Protein AF-A0A6C0FTI8-F1 (afdb_monomer_lite)

Structure (mmCIF, N/CA/C/O backbone):
data_AF-A0A6C0FTI8-F1
#
_entry.id   AF-A0A6C0FTI8-F1
#
loop_
_atom_site.group_PDB
_atom_site.id
_atom_site.type_symbol
_atom_site.label_atom_id
_atom_site.label_alt_id
_atom_site.label_comp_id
_atom_site.label_asym_id
_atom_site.label_entity_id
_atom_site.label_seq_id
_atom_site.pdbx_PDB_ins_code
_atom_site.Cartn_x
_atom_site.Cartn_y
_atom_site.Cartn_z
_atom_site.occupancy
_atom_site.B_iso_or_equiv
_atom_site.auth_seq_id
_atom_site.auth_comp_id
_atom_site.auth_asym_id
_atom_site.auth_atom_id
_atom_site.pdbx_PDB_model_num
ATOM 1 N N . MET A 1 1 ? -14.338 20.703 0.993 1.00 64.56 1 MET A N 1
ATOM 2 C CA . MET A 1 1 ? -13.799 19.806 2.040 1.00 64.56 1 MET A CA 1
ATOM 3 C C . MET A 1 1 ? -12.825 20.607 2.884 1.00 64.56 1 MET A C 1
ATOM 5 O O . MET A 1 1 ? -12.046 21.353 2.304 1.00 64.56 1 MET A O 1
ATOM 9 N N . GLN A 1 2 ? -12.883 20.493 4.209 1.00 86.00 2 GLN A N 1
ATOM 10 C CA . GLN A 1 2 ? -11.851 21.019 5.106 1.00 86.00 2 GLN A CA 1
ATOM 11 C C . GLN A 1 2 ? -10.985 19.836 5.528 1.00 86.00 2 GLN A C 1
ATOM 13 O O . GLN A 1 2 ? -11.323 19.132 6.469 1.00 86.00 2 GLN A O 1
ATOM 18 N N . LEU A 1 3 ? -9.947 19.563 4.735 1.00 85.62 3 LEU A N 1
ATOM 19 C CA . LEU A 1 3 ? -9.049 18.438 4.970 1.00 85.62 3 LEU A CA 1
ATOM 20 C C . LEU A 1 3 ? -8.005 18.812 6.015 1.00 85.62 3 LEU A C 1
ATOM 22 O O . LEU A 1 3 ? -7.323 19.832 5.877 1.00 85.62 3 LEU A O 1
ATOM 26 N N . THR A 1 4 ? -7.837 17.944 6.999 1.00 88.75 4 THR A N 1
ATOM 27 C CA . THR A 1 4 ? -6.673 17.942 7.881 1.00 88.75 4 THR A CA 1
ATOM 28 C C . THR A 1 4 ? -5.403 17.629 7.084 1.00 88.75 4 THR A C 1
ATOM 30 O O . THR A 1 4 ? -5.456 17.001 6.023 1.00 88.75 4 THR A O 1
ATOM 33 N N . GLU A 1 5 ? -4.236 18.033 7.592 1.00 87.56 5 GLU A N 1
ATOM 34 C CA . GLU A 1 5 ? -2.953 17.656 6.974 1.00 87.56 5 GLU A CA 1
ATOM 35 C C . GLU A 1 5 ? -2.812 16.136 6.858 1.00 87.56 5 GLU A C 1
ATOM 37 O O . GLU A 1 5 ? -2.363 15.627 5.833 1.00 87.56 5 GLU A O 1
ATOM 42 N N . ARG A 1 6 ? -3.324 15.397 7.848 1.00 80.25 6 ARG A N 1
ATOM 43 C CA . ARG A 1 6 ? -3.311 13.938 7.822 1.00 80.25 6 ARG A CA 1
ATOM 44 C C . ARG A 1 6 ? -4.136 13.366 6.674 1.00 80.25 6 ARG A C 1
ATOM 46 O O . ARG A 1 6 ? -3.680 12.470 5.973 1.00 80.25 6 ARG A O 1
ATOM 53 N N . GLU A 1 7 ? -5.335 13.887 6.437 1.00 83.62 7 GLU A N 1
ATOM 54 C CA . GLU A 1 7 ? -6.150 13.441 5.303 1.00 83.62 7 GLU A CA 1
ATOM 55 C C . GLU A 1 7 ? -5.490 13.780 3.961 1.00 83.62 7 GLU A C 1
ATOM 57 O O . GLU A 1 7 ? -5.576 12.988 3.023 1.00 83.62 7 GLU A O 1
ATOM 62 N N . LYS A 1 8 ? -4.778 14.911 3.862 1.00 89.38 8 LYS A N 1
ATOM 63 C CA . LYS A 1 8 ? -3.994 15.245 2.663 1.00 89.38 8 LYS A CA 1
ATOM 64 C C . LYS A 1 8 ? -2.851 14.254 2.438 1.00 89.38 8 LYS A C 1
ATOM 66 O O . LYS A 1 8 ? -2.667 13.807 1.309 1.00 89.38 8 LYS A O 1
ATOM 71 N N . GLU A 1 9 ? -2.121 13.870 3.485 1.00 88.56 9 GLU A N 1
ATOM 72 C CA . GLU A 1 9 ? -1.085 12.829 3.402 1.00 88.56 9 GLU A CA 1
ATOM 73 C C . GLU A 1 9 ? -1.659 11.500 2.903 1.00 88.56 9 GLU A C 1
ATOM 75 O O . GLU A 1 9 ? -1.073 10.861 2.029 1.00 88.56 9 GLU A O 1
ATOM 80 N N . MET A 1 10 ? -2.840 11.110 3.391 1.00 85.00 10 MET A N 1
ATOM 81 C CA . MET A 1 10 ? -3.507 9.891 2.929 1.00 85.00 10 MET A CA 1
ATOM 82 C C . MET A 1 10 ? -3.930 9.978 1.461 1.00 85.00 10 MET A C 1
ATOM 84 O O . MET A 1 10 ? -3.802 9.001 0.726 1.00 85.00 10 MET A O 1
ATOM 88 N N . LEU A 1 11 ? -4.374 11.147 0.993 1.00 90.81 11 LEU A N 1
ATOM 89 C CA . LEU A 1 11 ? -4.657 11.358 -0.428 1.00 90.81 11 LEU A CA 1
ATOM 90 C C . LEU A 1 11 ? -3.391 11.260 -1.288 1.00 90.81 11 LEU A C 1
ATOM 92 O O . LEU A 1 11 ? -3.427 10.663 -2.364 1.00 90.81 11 LEU A O 1
ATOM 96 N N . LEU A 1 12 ? -2.262 11.796 -0.818 1.00 93.00 12 LEU A N 1
ATOM 97 C CA . LEU A 1 12 ? -0.976 11.646 -1.506 1.00 93.00 12 LEU A CA 1
ATOM 98 C C . LEU A 1 12 ? -0.534 10.178 -1.559 1.00 93.00 12 LEU A C 1
ATOM 100 O O . LEU A 1 12 ? -0.055 9.719 -2.599 1.00 93.00 12 LEU A O 1
ATOM 104 N N . LEU A 1 13 ? -0.752 9.421 -0.481 1.00 91.75 13 LEU A N 1
ATOM 105 C CA . LEU A 1 13 ? -0.491 7.983 -0.446 1.00 91.75 13 LEU A CA 1
ATOM 106 C C . LEU A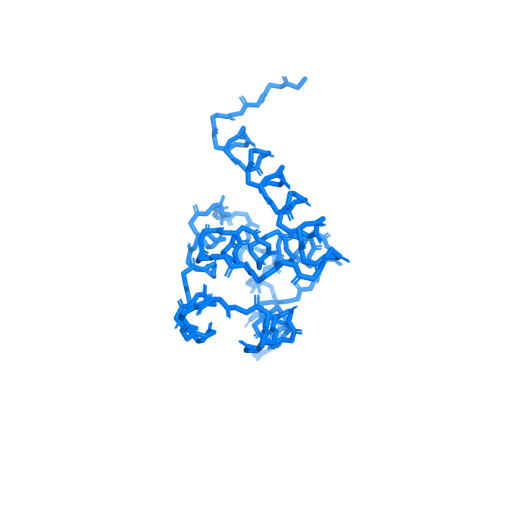 1 13 ? -1.334 7.228 -1.483 1.00 91.75 13 LEU A C 1
ATOM 108 O O . LEU A 1 13 ? -0.801 6.380 -2.197 1.00 91.75 13 LEU A O 1
ATOM 112 N N . THR A 1 14 ? -2.612 7.581 -1.635 1.00 92.75 14 THR A N 1
ATOM 113 C CA . THR A 1 14 ? -3.488 7.0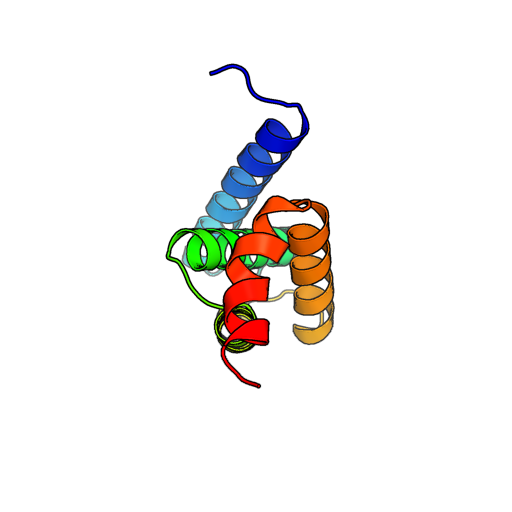13 -2.673 1.00 92.75 14 THR A CA 1
ATOM 114 C C . THR A 1 14 ? -2.940 7.250 -4.082 1.00 92.75 14 THR A C 1
ATOM 116 O O . THR A 1 14 ? -2.946 6.341 -4.913 1.00 92.75 14 THR A O 1
ATOM 119 N N . ILE A 1 15 ? -2.398 8.440 -4.355 1.00 96.50 15 ILE A N 1
ATOM 120 C CA . ILE A 1 15 ? -1.772 8.745 -5.651 1.00 96.50 15 ILE A CA 1
ATOM 121 C C . ILE A 1 15 ? -0.511 7.893 -5.863 1.00 96.50 15 ILE A C 1
ATOM 123 O O . ILE A 1 15 ? -0.294 7.364 -6.956 1.00 96.50 15 ILE A O 1
ATOM 127 N N . ALA A 1 16 ? 0.314 7.720 -4.826 1.00 96.00 16 ALA A N 1
ATOM 128 C CA . ALA A 1 16 ? 1.500 6.868 -4.895 1.00 96.00 16 ALA A CA 1
ATOM 129 C C . ALA A 1 16 ? 1.138 5.394 -5.154 1.00 96.00 16 ALA A C 1
ATOM 131 O O . ALA A 1 16 ? 1.793 4.731 -5.963 1.00 96.00 16 ALA A O 1
ATOM 132 N N . ALA A 1 17 ? 0.067 4.899 -4.529 1.00 95.81 17 ALA A N 1
ATOM 133 C CA . ALA A 1 17 ? -0.451 3.554 -4.745 1.00 95.81 17 ALA A CA 1
ATOM 134 C C . ALA A 1 17 ? -0.953 3.348 -6.183 1.00 95.81 17 ALA A C 1
ATOM 136 O O . ALA A 1 17 ? -0.631 2.337 -6.808 1.00 95.81 17 ALA A O 1
ATOM 137 N N . ASP A 1 18 ? -1.689 4.312 -6.745 1.00 96.69 18 ASP A N 1
ATOM 138 C CA . ASP A 1 18 ? -2.138 4.258 -8.142 1.00 96.69 18 ASP A CA 1
ATOM 139 C C . ASP A 1 18 ? -0.949 4.264 -9.120 1.00 96.69 18 ASP A C 1
ATOM 141 O O . ASP A 1 18 ? -0.883 3.452 -10.048 1.00 96.69 18 ASP A O 1
ATOM 145 N N . LEU A 1 19 ? 0.061 5.105 -8.870 1.00 96.69 19 LEU A N 1
ATOM 146 C CA . LEU A 1 19 ? 1.299 5.105 -9.651 1.00 96.69 19 LEU A CA 1
ATOM 147 C C . LEU A 1 19 ? 2.002 3.739 -9.610 1.00 96.69 19 LEU A C 1
ATOM 149 O O . LEU A 1 19 ? 2.405 3.230 -10.663 1.00 96.69 19 LEU A O 1
ATOM 153 N N . ALA A 1 20 ? 2.132 3.144 -8.422 1.00 96.12 20 ALA A N 1
ATOM 154 C CA . ALA A 1 20 ? 2.712 1.816 -8.238 1.00 96.12 20 ALA A CA 1
ATOM 155 C C . ALA A 1 20 ? 1.920 0.755 -9.018 1.00 96.12 20 ALA A C 1
ATOM 157 O O . ALA A 1 20 ? 2.498 -0.010 -9.790 1.00 96.12 20 ALA A O 1
ATOM 158 N N . ARG A 1 21 ? 0.586 0.771 -8.925 1.00 95.0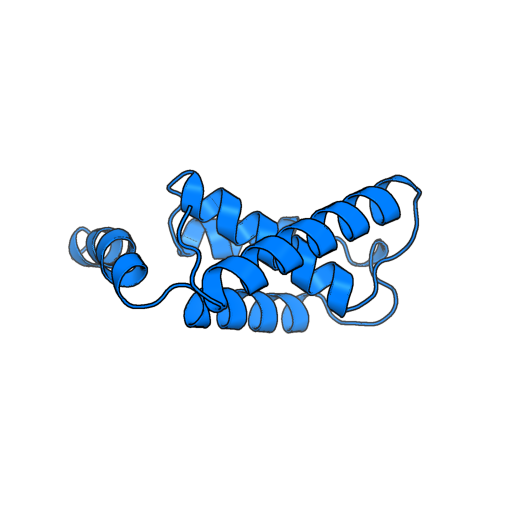0 21 ARG A N 1
ATOM 159 C CA . ARG A 1 21 ? -0.302 -0.159 -9.636 1.00 95.00 21 ARG A CA 1
ATOM 160 C C . ARG A 1 21 ? -0.121 -0.072 -11.157 1.00 95.00 21 ARG A C 1
ATOM 162 O O . ARG A 1 21 ? 0.027 -1.090 -11.832 1.00 95.00 21 ARG A O 1
ATOM 169 N N . ARG A 1 22 ? -0.034 1.147 -11.704 1.00 96.81 22 ARG A N 1
ATOM 170 C CA . ARG A 1 22 ? 0.229 1.387 -13.137 1.00 96.81 22 ARG A CA 1
ATOM 171 C C . ARG A 1 22 ? 1.630 0.950 -13.568 1.00 96.81 22 ARG A C 1
ATOM 173 O O . ARG A 1 22 ? 1.805 0.517 -14.705 1.00 96.81 22 ARG A O 1
ATOM 180 N N . ARG A 1 23 ? 2.642 1.098 -12.706 1.00 95.94 23 ARG A N 1
ATOM 181 C CA . ARG A 1 23 ? 4.010 0.608 -12.962 1.00 95.94 23 ARG A CA 1
ATOM 182 C C . ARG A 1 23 ? 4.033 -0.916 -13.014 1.00 95.94 23 ARG A C 1
ATOM 184 O O . ARG A 1 23 ? 4.536 -1.474 -13.990 1.00 95.94 23 ARG A O 1
ATOM 191 N N . LEU A 1 24 ? 3.396 -1.558 -12.041 1.00 93.38 24 LEU A N 1
ATOM 192 C CA . LEU A 1 24 ? 3.275 -3.007 -11.972 1.00 93.38 24 LEU A CA 1
ATOM 193 C C . LEU A 1 24 ? 2.549 -3.586 -13.194 1.00 93.38 24 LEU A C 1
ATOM 195 O O . LEU A 1 24 ? 3.017 -4.559 -13.779 1.00 93.38 24 LEU A O 1
ATOM 199 N N . ALA A 1 25 ? 1.470 -2.940 -13.649 1.00 94.88 25 ALA A N 1
ATOM 200 C CA . ALA A 1 25 ? 0.738 -3.335 -14.857 1.00 94.88 25 ALA A CA 1
ATOM 201 C C . ALA A 1 25 ? 1.589 -3.284 -16.144 1.00 94.88 25 ALA A C 1
ATOM 203 O O . ALA A 1 25 ? 1.304 -3.999 -17.099 1.00 94.88 25 ALA A O 1
ATOM 204 N N . ARG A 1 26 ? 2.653 -2.469 -16.174 1.00 96.44 26 ARG A N 1
ATOM 205 C CA . ARG A 1 26 ? 3.636 -2.433 -17.275 1.00 96.44 26 ARG A CA 1
ATOM 206 C C . ARG A 1 26 ? 4.782 -3.438 -17.103 1.00 96.44 26 ARG A C 1
ATOM 208 O O . ARG A 1 26 ? 5.726 -3.410 -17.885 1.00 96.44 26 ARG A O 1
ATOM 215 N N . GLY A 1 27 ? 4.737 -4.286 -16.075 1.00 92.50 27 GLY A N 1
ATOM 216 C CA . GLY A 1 27 ? 5.792 -5.250 -15.756 1.00 92.50 27 GLY A CA 1
ATOM 217 C C . GLY A 1 27 ? 6.998 -4.646 -15.031 1.00 92.50 27 GLY A C 1
ATOM 218 O O . GLY A 1 27 ? 8.038 -5.295 -14.929 1.00 92.50 27 GLY A O 1
ATOM 219 N N . VAL A 1 28 ? 6.889 -3.412 -14.525 1.00 94.31 28 VAL A N 1
ATOM 220 C CA . VAL A 1 28 ? 7.953 -2.799 -13.721 1.00 94.31 28 VAL A CA 1
ATOM 221 C C . VAL A 1 28 ? 7.875 -3.346 -12.301 1.00 94.31 28 VAL A C 1
ATOM 223 O O . VAL A 1 28 ? 6.825 -3.278 -11.663 1.00 94.31 28 VAL A O 1
ATOM 226 N N . LYS A 1 29 ? 8.998 -3.863 -11.799 1.00 93.00 29 LYS A N 1
ATOM 227 C CA . LYS A 1 29 ? 9.119 -4.283 -10.401 1.00 93.00 29 LYS A CA 1
ATOM 228 C C . LYS A 1 29 ? 9.063 -3.072 -9.481 1.00 93.00 29 LYS A C 1
ATOM 230 O O . LYS A 1 29 ? 9.708 -2.060 -9.750 1.00 93.00 29 LYS A O 1
ATOM 235 N N . LEU A 1 30 ? 8.321 -3.203 -8.392 1.00 92.94 30 LEU A N 1
ATOM 236 C CA . LEU A 1 30 ? 8.148 -2.142 -7.418 1.00 92.94 30 LEU A CA 1
ATOM 237 C C . LEU A 1 30 ? 9.366 -2.035 -6.500 1.00 92.94 30 LEU A C 1
ATOM 239 O O . LEU A 1 30 ? 10.046 -3.021 -6.176 1.00 92.94 30 LEU A O 1
ATOM 243 N N . ASN A 1 31 ? 9.644 -0.806 -6.089 1.00 91.12 31 ASN A N 1
ATOM 244 C CA . ASN A 1 31 ? 10.515 -0.499 -4.968 1.00 91.12 31 ASN A CA 1
ATOM 245 C C . ASN A 1 31 ? 9.738 -0.568 -3.644 1.00 91.12 31 ASN A C 1
ATOM 247 O O . ASN A 1 31 ? 8.524 -0.785 -3.613 1.00 91.12 31 ASN A O 1
ATOM 251 N N . ASP A 1 32 ? 10.447 -0.385 -2.537 1.00 88.06 32 ASP A N 1
ATOM 252 C CA . ASP A 1 32 ? 9.877 -0.551 -1.202 1.00 88.06 32 ASP A CA 1
ATOM 253 C C . ASP A 1 32 ? 8.784 0.483 -0.910 1.00 88.06 32 ASP A C 1
ATOM 255 O O . ASP A 1 32 ? 7.710 0.119 -0.438 1.00 88.06 32 ASP A O 1
ATOM 259 N N . SER A 1 33 ? 9.003 1.750 -1.266 1.00 90.00 33 SER A N 1
ATOM 260 C CA . SER A 1 33 ? 8.031 2.827 -1.050 1.00 90.00 33 SER A CA 1
ATOM 261 C C . SER A 1 33 ? 6.752 2.635 -1.869 1.00 90.00 33 SER A C 1
ATOM 263 O O . SER A 1 33 ? 5.655 2.870 -1.372 1.00 90.00 33 SER A O 1
ATOM 265 N N . GLU A 1 34 ? 6.875 2.176 -3.114 1.00 92.38 34 GLU A N 1
ATOM 266 C CA . GLU A 1 34 ? 5.739 1.840 -3.980 1.00 92.38 34 GLU A CA 1
ATOM 267 C C . GLU A 1 34 ? 4.950 0.651 -3.447 1.00 92.38 34 GLU A C 1
ATOM 269 O O . GLU A 1 34 ? 3.721 0.650 -3.479 1.00 92.38 34 GLU A O 1
ATOM 274 N N . SER A 1 35 ? 5.664 -0.350 -2.939 1.00 90.88 35 SER A N 1
ATOM 275 C CA . SER A 1 35 ? 5.062 -1.547 -2.360 1.00 90.88 35 SER A CA 1
ATOM 276 C C . SER A 1 35 ? 4.298 -1.206 -1.086 1.00 90.88 35 SER A C 1
ATOM 278 O O . SER A 1 35 ? 3.150 -1.612 -0.935 1.00 90.88 35 SER A O 1
ATOM 280 N N . ILE A 1 36 ? 4.898 -0.400 -0.204 1.00 88.81 36 ILE A N 1
ATOM 281 C CA . ILE A 1 36 ? 4.244 0.097 1.012 1.00 88.81 36 ILE A CA 1
ATOM 282 C C . ILE A 1 36 ? 3.012 0.921 0.648 1.00 88.81 36 ILE A C 1
ATOM 284 O O . ILE A 1 36 ? 1.957 0.693 1.233 1.00 88.81 36 ILE A O 1
ATOM 288 N N . ALA A 1 37 ? 3.107 1.836 -0.322 1.00 92.31 37 ALA A N 1
ATOM 289 C CA . ALA A 1 37 ? 1.970 2.651 -0.746 1.00 92.31 37 ALA A CA 1
ATOM 290 C C . ALA A 1 37 ? 0.813 1.785 -1.267 1.00 92.31 37 ALA A C 1
ATOM 292 O O . ALA A 1 37 ? -0.327 1.971 -0.845 1.00 92.31 37 ALA A O 1
ATOM 293 N N . LEU A 1 38 ? 1.108 0.810 -2.134 1.00 92.62 38 LEU A N 1
ATOM 294 C CA . LEU A 1 38 ? 0.100 -0.082 -2.704 1.00 92.62 38 LEU A CA 1
ATOM 295 C C . LEU A 1 38 ? -0.579 -0.948 -1.636 1.00 92.62 38 LEU A C 1
ATOM 297 O O . LEU A 1 38 ? -1.805 -0.989 -1.595 1.00 92.62 38 LEU A O 1
ATOM 301 N N . ILE A 1 39 ? 0.201 -1.589 -0.759 1.00 89.75 39 ILE A N 1
ATOM 302 C CA . ILE A 1 39 ? -0.330 -2.403 0.346 1.00 89.75 39 ILE A CA 1
ATOM 303 C C . ILE A 1 39 ? -1.181 -1.533 1.275 1.00 89.75 39 ILE A C 1
ATOM 305 O O . ILE A 1 39 ? -2.309 -1.884 1.599 1.00 89.75 39 ILE A O 1
ATOM 309 N N . THR A 1 40 ? -0.671 -0.364 1.665 1.00 88.00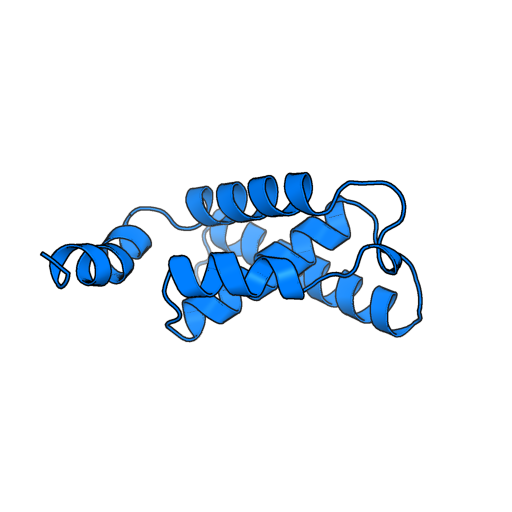 40 THR A N 1
ATOM 310 C CA . THR A 1 40 ? -1.380 0.552 2.569 1.00 88.00 40 THR A CA 1
ATOM 311 C C . THR A 1 40 ? -2.726 0.969 1.985 1.00 88.00 40 THR A C 1
ATOM 313 O O . THR A 1 40 ? -3.730 0.975 2.691 1.00 88.00 40 THR A O 1
ATOM 316 N N . PHE A 1 41 ? -2.772 1.280 0.690 1.00 91.56 41 PHE A N 1
ATOM 317 C CA . PHE A 1 41 ? -4.015 1.634 0.015 1.00 91.56 41 PHE A CA 1
ATOM 318 C C . PHE A 1 41 ? -5.027 0.479 -0.007 1.00 91.56 41 PHE A C 1
ATOM 320 O O . PHE A 1 41 ? -6.194 0.685 0.303 1.00 91.56 41 PHE A O 1
ATOM 327 N N . GLU A 1 42 ? -4.591 -0.738 -0.326 1.00 90.06 42 GLU A N 1
ATOM 328 C CA . GLU A 1 42 ? -5.452 -1.928 -0.325 1.00 90.06 42 GLU A CA 1
ATOM 329 C C . GLU A 1 42 ? -6.043 -2.228 1.061 1.00 90.06 42 GLU A C 1
ATOM 331 O O . GLU A 1 42 ? -7.233 -2.536 1.170 1.00 90.06 42 GLU A O 1
ATOM 336 N N . ILE A 1 43 ? -5.253 -2.055 2.127 1.00 86.00 43 ILE A N 1
ATOM 337 C CA . ILE A 1 43 ? -5.742 -2.168 3.507 1.00 86.00 43 ILE A CA 1
ATOM 338 C C . ILE A 1 43 ? -6.826 -1.126 3.780 1.00 86.00 43 ILE A C 1
ATOM 340 O O . ILE A 1 43 ? -7.872 -1.447 4.344 1.00 86.00 43 ILE A O 1
ATOM 344 N N . LEU A 1 44 ? -6.590 0.130 3.391 1.00 85.00 44 LEU A N 1
ATOM 345 C CA . LEU A 1 44 ? -7.534 1.225 3.624 1.00 85.00 44 LEU A CA 1
ATOM 346 C C . LEU A 1 44 ? -8.852 1.009 2.884 1.00 85.00 44 LEU A C 1
ATOM 348 O O . LEU A 1 44 ? -9.914 1.242 3.461 1.00 85.00 44 LEU A O 1
ATOM 352 N N . GLU A 1 45 ? -8.799 0.529 1.644 1.00 87.62 45 GLU A N 1
ATOM 353 C CA . GLU A 1 45 ? -9.993 0.202 0.862 1.00 87.62 45 GLU A CA 1
ATOM 354 C C . GLU A 1 45 ? -10.722 -1.026 1.422 1.00 87.62 45 GLU A C 1
ATOM 356 O O . GLU A 1 45 ? -11.954 -1.053 1.482 1.00 87.62 45 GLU A O 1
ATOM 361 N N . GLY A 1 46 ? -9.986 -2.024 1.917 1.00 86.06 46 GLY A N 1
ATOM 362 C CA . GLY A 1 46 ? -10.567 -3.159 2.625 1.00 86.06 46 GLY A CA 1
ATOM 363 C C . GLY A 1 46 ? -11.266 -2.738 3.922 1.00 86.06 46 GLY A C 1
ATOM 364 O O . GLY A 1 46 ? -12.411 -3.124 4.158 1.00 86.06 46 GLY A O 1
ATOM 365 N N . ALA A 1 47 ? -10.633 -1.873 4.715 1.00 83.81 47 ALA A N 1
ATOM 366 C CA . ALA A 1 47 ? -11.223 -1.292 5.917 1.00 83.81 47 ALA A CA 1
ATOM 367 C C . ALA A 1 47 ? -12.446 -0.424 5.583 1.00 83.81 47 ALA A C 1
ATOM 369 O O . ALA A 1 47 ? -13.458 -0.475 6.282 1.00 83.81 47 ALA A O 1
ATOM 370 N N . ARG A 1 48 ? -12.394 0.346 4.486 1.00 83.69 48 ARG A N 1
ATOM 371 C CA . ARG A 1 48 ? -13.539 1.120 3.984 1.00 83.69 48 ARG A CA 1
ATOM 372 C C . ARG A 1 48 ? -14.708 0.218 3.599 1.00 83.69 48 ARG A C 1
ATOM 374 O O . ARG A 1 48 ? -15.852 0.588 3.843 1.00 83.69 48 ARG A O 1
ATOM 381 N N . SER A 1 49 ? -14.409 -0.949 3.038 1.00 85.12 49 SER A N 1
ATOM 382 C CA . SER A 1 49 ? -15.387 -1.973 2.663 1.00 85.12 49 SER A CA 1
ATOM 383 C C . SER A 1 49 ? -15.946 -2.751 3.863 1.00 85.12 49 SER A C 1
ATOM 385 O O . SER A 1 49 ? -16.815 -3.597 3.678 1.00 85.12 49 SER A O 1
ATOM 387 N N . GLY A 1 50 ? -15.470 -2.474 5.084 1.00 81.25 50 GLY A N 1
ATOM 388 C CA . GLY A 1 50 ? -15.943 -3.107 6.316 1.00 81.25 50 GLY A CA 1
ATOM 389 C C . GLY A 1 50 ? -15.253 -4.426 6.673 1.00 81.25 50 GLY A C 1
ATOM 390 O O . GLY A 1 50 ? -15.781 -5.158 7.503 1.00 81.25 50 GLY A O 1
ATOM 391 N N . LYS A 1 51 ? -14.096 -4.746 6.074 1.00 81.06 51 LYS A N 1
ATOM 392 C CA . LYS A 1 51 ? -13.311 -5.931 6.461 1.00 81.06 51 LYS A CA 1
ATOM 393 C C . LYS A 1 51 ? -12.766 -5.797 7.887 1.00 81.06 51 LYS A C 1
ATOM 395 O O . LYS A 1 51 ? -12.385 -4.699 8.304 1.00 81.06 51 LYS A O 1
ATOM 400 N N . THR A 1 52 ? -12.685 -6.917 8.605 1.00 79.38 52 THR A N 1
ATOM 401 C CA . THR A 1 52 ? -12.061 -6.968 9.937 1.00 79.38 52 THR A CA 1
ATOM 402 C C . THR A 1 52 ? -10.537 -6.888 9.841 1.00 79.38 52 THR A C 1
ATOM 404 O O . THR A 1 52 ? -9.955 -7.030 8.762 1.00 79.38 52 THR A O 1
ATOM 407 N N . VAL A 1 53 ? -9.866 -6.662 10.973 1.00 71.62 53 VAL A N 1
ATOM 408 C CA . VAL A 1 53 ? -8.397 -6.603 11.009 1.00 71.62 53 VAL A CA 1
ATOM 409 C C . VAL A 1 53 ? -7.786 -7.941 10.624 1.00 71.62 53 VAL A C 1
ATOM 411 O O . VAL A 1 53 ? -6.816 -7.968 9.877 1.00 71.62 53 VAL A O 1
ATOM 414 N N . GLU A 1 54 ? -8.380 -9.041 11.065 1.00 75.06 54 GLU A N 1
ATOM 415 C CA . GLU A 1 54 ? -7.946 -10.404 10.769 1.00 75.06 54 GLU A CA 1
ATOM 416 C C . GLU A 1 54 ? -8.027 -10.671 9.262 1.00 75.06 54 GLU A C 1
ATOM 418 O O . GLU A 1 54 ? -7.051 -11.109 8.653 1.00 75.06 54 GLU A O 1
ATOM 423 N N . GLN A 1 55 ? -9.153 -10.301 8.641 1.00 79.31 55 GLN A N 1
ATOM 424 C CA . GLN A 1 55 ? -9.351 -10.418 7.195 1.00 79.31 55 GLN A CA 1
ATOM 425 C C . GLN A 1 55 ? -8.361 -9.560 6.404 1.00 79.31 55 GLN A C 1
ATOM 427 O O . GLN A 1 55 ? -7.912 -9.967 5.334 1.00 79.31 55 GLN A O 1
ATOM 432 N N . LEU A 1 56 ? -8.032 -8.369 6.907 1.00 76.88 56 LEU A N 1
ATOM 433 C CA . LEU A 1 56 ? -7.040 -7.490 6.295 1.00 76.88 56 LEU A CA 1
ATOM 434 C C . LEU A 1 56 ? -5.632 -8.082 6.411 1.00 76.88 56 LEU A C 1
ATOM 436 O O . LEU A 1 56 ? -4.948 -8.187 5.402 1.00 76.88 56 LEU A O 1
ATOM 440 N N . MET A 1 57 ? -5.232 -8.569 7.588 1.00 73.31 57 MET A N 1
ATOM 441 C CA . MET A 1 57 ? -3.911 -9.178 7.781 1.00 73.31 57 MET A CA 1
ATOM 442 C C . MET A 1 57 ? -3.696 -10.417 6.903 1.00 73.31 57 MET A C 1
ATOM 444 O O . MET A 1 57 ? -2.590 -10.626 6.403 1.00 73.31 57 MET A O 1
ATOM 448 N N . GLU A 1 58 ? -4.737 -11.226 6.691 1.00 78.00 58 GLU A N 1
ATOM 449 C CA . GLU A 1 58 ? -4.680 -12.360 5.766 1.00 78.00 58 GLU A CA 1
ATOM 450 C C . GLU A 1 58 ? -4.623 -11.888 4.304 1.00 78.00 58 GLU A C 1
ATOM 452 O O . GLU A 1 58 ? -3.749 -12.317 3.543 1.00 78.00 58 GLU A O 1
ATOM 457 N N . TYR A 1 59 ? -5.494 -10.944 3.928 1.00 74.31 59 TYR A N 1
ATOM 458 C CA . TYR A 1 59 ? -5.560 -10.373 2.581 1.00 74.31 59 TYR A CA 1
ATOM 459 C C . TYR A 1 59 ? -4.240 -9.722 2.158 1.00 74.31 59 TYR A C 1
ATOM 461 O O . TYR A 1 59 ? -3.811 -9.901 1.016 1.00 74.31 59 TYR A O 1
ATOM 469 N N . ASP A 1 60 ? -3.547 -9.042 3.070 1.00 70.44 60 ASP A N 1
ATOM 470 C CA . ASP A 1 60 ? -2.357 -8.265 2.735 1.00 70.44 60 ASP A CA 1
ATOM 471 C C . ASP A 1 60 ? -1.217 -9.119 2.178 1.00 70.44 60 ASP A C 1
ATOM 473 O O . ASP A 1 60 ? -0.486 -8.702 1.275 1.00 70.44 60 ASP A O 1
ATOM 477 N N . THR A 1 61 ? -1.109 -10.364 2.647 1.00 70.19 61 THR A N 1
ATOM 478 C CA . THR A 1 61 ? -0.105 -11.323 2.164 1.00 70.19 61 THR A CA 1
ATOM 479 C C . THR A 1 61 ? -0.306 -11.730 0.702 1.00 70.19 61 THR A C 1
ATOM 481 O O . THR A 1 61 ? 0.620 -12.249 0.075 1.00 70.19 61 THR A O 1
ATOM 484 N N . THR A 1 62 ? -1.489 -11.469 0.140 1.00 78.88 62 THR A N 1
ATOM 485 C CA . THR A 1 62 ? -1.866 -11.850 -1.228 1.00 78.88 62 THR A CA 1
ATOM 486 C C . THR A 1 62 ? -1.695 -10.725 -2.251 1.00 78.88 62 THR A C 1
ATOM 488 O O . THR A 1 62 ? -1.721 -10.990 -3.454 1.00 78.88 62 THR A O 1
ATOM 491 N N . ILE A 1 63 ? -1.478 -9.483 -1.798 1.00 81.94 63 ILE A N 1
ATOM 492 C CA . ILE A 1 63 ? -1.477 -8.288 -2.660 1.00 81.94 63 ILE A CA 1
ATOM 493 C C . ILE A 1 63 ? -0.269 -8.266 -3.602 1.00 81.94 63 ILE A C 1
ATOM 495 O O . ILE A 1 63 ? -0.400 -7.922 -4.778 1.00 81.94 63 ILE A O 1
ATOM 499 N N . LEU A 1 64 ? 0.915 -8.614 -3.091 1.00 84.25 64 LEU A N 1
ATOM 500 C CA . LEU A 1 64 ? 2.164 -8.578 -3.846 1.00 84.25 64 LEU A CA 1
ATOM 501 C C . LEU A 1 64 ? 2.885 -9.920 -3.794 1.00 84.25 64 LEU A C 1
ATOM 503 O O . LEU A 1 64 ? 3.057 -10.530 -2.741 1.00 84.25 64 LEU A O 1
ATOM 507 N N . LYS A 1 65 ? 3.380 -10.345 -4.953 1.00 85.50 65 LYS A N 1
ATOM 508 C CA . LYS A 1 65 ? 4.243 -11.514 -5.105 1.00 85.50 65 LYS A CA 1
ATOM 509 C C . LYS A 1 65 ? 5.712 -11.099 -5.117 1.00 85.50 65 LYS A C 1
ATOM 511 O O . LYS A 1 65 ? 6.074 -9.977 -5.466 1.00 85.50 65 LYS A O 1
ATOM 516 N N . ARG A 1 66 ? 6.598 -12.024 -4.738 1.00 82.69 66 ARG A N 1
ATOM 517 C CA . ARG A 1 66 ? 8.038 -11.744 -4.592 1.00 82.69 66 ARG A CA 1
ATOM 518 C C . ARG A 1 66 ? 8.705 -11.330 -5.911 1.00 82.69 66 ARG A C 1
ATOM 520 O O . ARG A 1 66 ? 9.664 -10.569 -5.902 1.00 82.69 66 ARG A O 1
ATOM 527 N N . ASP A 1 67 ? 8.202 -11.821 -7.036 1.00 85.81 67 ASP A N 1
ATOM 528 C CA . ASP A 1 67 ? 8.660 -11.486 -8.388 1.00 85.81 67 ASP A CA 1
ATOM 529 C C . ASP A 1 67 ? 8.293 -10.058 -8.823 1.00 85.81 67 ASP A C 1
ATOM 531 O O . ASP A 1 67 ? 8.948 -9.505 -9.707 1.00 85.81 67 ASP A O 1
ATOM 535 N N . GLN A 1 68 ? 7.315 -9.440 -8.158 1.00 87.06 68 GLN A N 1
ATOM 536 C CA . GLN A 1 68 ? 6.888 -8.057 -8.374 1.00 87.06 68 GLN A CA 1
ATOM 537 C C . GLN A 1 68 ? 7.7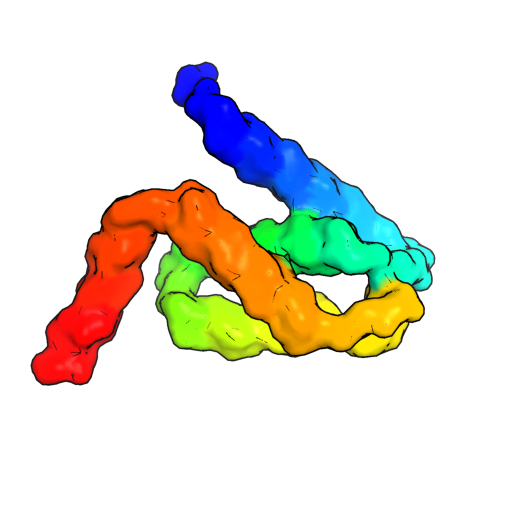57 -7.038 -7.620 1.00 87.06 68 GLN A C 1
ATOM 539 O O . GLN A 1 68 ? 7.566 -5.836 -7.789 1.00 87.06 68 GLN A O 1
ATOM 544 N N . LEU A 1 69 ? 8.727 -7.496 -6.819 1.00 85.12 69 LEU A N 1
ATOM 545 C CA . LEU A 1 69 ? 9.594 -6.661 -5.989 1.00 85.12 69 LEU A CA 1
ATOM 546 C C . LEU A 1 69 ? 11.033 -6.628 -6.496 1.00 85.12 69 LEU A C 1
ATOM 548 O O . LEU A 1 69 ? 11.557 -7.603 -7.040 1.00 85.12 69 LEU A O 1
ATOM 552 N N . THR A 1 70 ? 11.704 -5.503 -6.256 1.00 80.44 70 THR A N 1
ATOM 553 C CA . THR A 1 70 ? 13.101 -5.327 -6.668 1.00 80.44 70 THR A CA 1
ATOM 554 C C . THR A 1 70 ? 14.096 -5.990 -5.705 1.00 80.44 70 THR A C 1
ATOM 556 O O . THR A 1 70 ? 15.012 -6.663 -6.175 1.00 80.44 70 THR A O 1
ATOM 559 N N . LYS A 1 71 ? 13.967 -5.799 -4.378 1.00 63.25 71 LYS A N 1
ATOM 560 C CA . LYS A 1 71 ? 14.979 -6.255 -3.390 1.00 63.25 71 LYS A CA 1
ATOM 561 C C . LYS A 1 71 ? 14.431 -6.764 -2.046 1.00 63.25 71 LYS A C 1
ATOM 563 O O . LYS A 1 71 ? 15.024 -7.685 -1.490 1.00 63.25 71 LYS A O 1
ATOM 568 N N . SER A 1 72 ? 13.350 -6.193 -1.515 1.00 65.94 72 SER A N 1
ATOM 569 C CA . SER A 1 72 ? 12.949 -6.422 -0.117 1.00 65.94 72 SER A CA 1
ATOM 570 C C . SER A 1 72 ? 12.085 -7.663 0.133 1.00 65.94 72 SER A C 1
ATOM 572 O O . SER A 1 72 ? 11.451 -8.219 -0.764 1.00 65.94 72 SER A O 1
ATOM 574 N N . SER A 1 73 ? 12.078 -8.112 1.393 1.00 66.81 73 SER A N 1
ATOM 575 C CA . SER A 1 73 ? 11.221 -9.201 1.874 1.00 66.81 73 SER A CA 1
ATOM 576 C C . SER A 1 73 ? 9.796 -8.694 2.115 1.00 66.81 73 SER A C 1
ATOM 578 O O . SER A 1 73 ? 9.607 -7.756 2.889 1.00 66.81 73 SER A O 1
ATOM 580 N N . LEU A 1 74 ? 8.799 -9.346 1.502 1.00 70.31 74 LEU A N 1
ATOM 581 C CA . LEU A 1 74 ? 7.366 -9.025 1.640 1.00 70.31 74 LEU A CA 1
ATOM 582 C C . LEU A 1 74 ? 6.929 -8.868 3.104 1.00 70.31 74 LEU A C 1
ATOM 584 O O . LEU A 1 74 ? 6.219 -7.928 3.441 1.00 70.31 74 LEU A O 1
ATOM 588 N N . SER A 1 75 ? 7.417 -9.745 3.986 1.00 68.94 75 SER A N 1
ATOM 589 C CA . SER A 1 75 ? 7.053 -9.756 5.409 1.00 68.94 75 SER A CA 1
ATOM 590 C C . SER A 1 75 ? 7.373 -8.437 6.130 1.00 68.94 75 SER A C 1
ATOM 592 O O . SER A 1 75 ? 6.563 -7.963 6.924 1.00 68.94 75 SER A O 1
ATOM 594 N N . GLY A 1 76 ? 8.509 -7.799 5.821 1.00 73.81 76 GLY A N 1
ATOM 595 C CA . GLY A 1 76 ? 8.892 -6.532 6.455 1.00 73.81 76 GLY A CA 1
ATOM 596 C C . GLY A 1 76 ? 8.039 -5.351 5.984 1.00 73.81 76 GLY A C 1
ATOM 597 O O . GLY A 1 76 ? 7.684 -4.483 6.778 1.00 73.81 76 GLY A O 1
ATOM 598 N N . LEU A 1 77 ? 7.657 -5.346 4.704 1.00 76.12 77 LEU A N 1
ATOM 599 C CA . LEU A 1 77 ? 6.833 -4.288 4.113 1.00 76.12 77 LEU A CA 1
ATOM 600 C C . LEU A 1 77 ? 5.394 -4.330 4.644 1.00 76.12 77 LEU A C 1
ATOM 602 O O . LEU A 1 77 ? 4.815 -3.281 4.913 1.00 76.12 77 LEU A O 1
ATOM 606 N N . LEU A 1 78 ? 4.855 -5.532 4.870 1.00 73.12 78 LEU A N 1
ATOM 607 C CA . LEU A 1 78 ? 3.530 -5.732 5.464 1.00 73.12 78 LEU A CA 1
ATOM 608 C C . LEU A 1 78 ? 3.444 -5.149 6.876 1.00 73.12 78 LEU A C 1
ATOM 610 O O . LEU A 1 78 ? 2.520 -4.401 7.185 1.00 73.12 78 LEU A O 1
ATOM 614 N N . SER A 1 79 ? 4.446 -5.417 7.719 1.00 71.38 79 SER A N 1
ATOM 615 C CA . SER A 1 79 ? 4.486 -4.862 9.076 1.00 71.38 79 SER A CA 1
ATOM 616 C C . SER A 1 79 ? 4.547 -3.330 9.078 1.00 71.38 79 SER A C 1
ATOM 618 O O . SER A 1 79 ? 3.914 -2.696 9.924 1.00 71.38 79 SER A O 1
ATOM 620 N N . LEU A 1 80 ? 5.288 -2.728 8.143 1.00 75.69 80 LEU A N 1
ATOM 621 C CA . LEU A 1 80 ? 5.389 -1.272 8.015 1.00 75.69 80 LEU A CA 1
ATOM 622 C C . LEU A 1 80 ? 4.084 -0.647 7.516 1.00 75.69 80 LEU A C 1
ATOM 624 O O . LEU A 1 80 ? 3.658 0.377 8.053 1.00 75.69 80 LEU A O 1
ATOM 628 N N . ALA A 1 81 ? 3.425 -1.268 6.538 1.00 76.19 81 ALA A N 1
ATOM 629 C CA . ALA A 1 81 ? 2.129 -0.813 6.046 1.00 76.19 81 ALA A CA 1
ATOM 630 C C . ALA A 1 81 ? 1.060 -0.898 7.148 1.00 76.19 81 ALA A C 1
ATOM 632 O O . ALA A 1 81 ? 0.390 0.094 7.428 1.00 76.19 81 ALA A O 1
ATOM 633 N N . ALA A 1 82 ? 0.978 -2.022 7.866 1.00 72.00 82 ALA A N 1
ATOM 634 C CA . ALA A 1 82 ? 0.042 -2.200 8.975 1.00 72.00 82 ALA A CA 1
ATOM 635 C C . ALA A 1 82 ? 0.252 -1.169 10.099 1.00 72.00 82 ALA A C 1
ATOM 637 O O . ALA A 1 82 ? -0.713 -0.600 10.612 1.00 72.00 82 ALA A O 1
ATOM 638 N N . ASN A 1 83 ? 1.506 -0.870 10.459 1.00 74.56 83 ASN A N 1
ATOM 639 C CA . ASN A 1 83 ? 1.818 0.178 11.437 1.00 74.56 83 ASN A CA 1
ATOM 640 C C . ASN A 1 83 ? 1.457 1.580 10.927 1.00 74.56 83 ASN A C 1
ATOM 642 O O . ASN A 1 83 ? 0.987 2.406 11.706 1.00 74.56 83 ASN A O 1
ATOM 646 N N . THR A 1 84 ? 1.638 1.838 9.630 1.00 72.38 84 THR A N 1
ATOM 647 C CA . THR A 1 84 ? 1.262 3.108 8.987 1.00 72.38 84 THR A CA 1
ATOM 648 C C . THR A 1 84 ? -0.251 3.309 8.998 1.00 72.38 84 THR A C 1
ATOM 650 O O . THR A 1 84 ? -0.724 4.396 9.313 1.00 72.38 84 THR A O 1
ATOM 653 N N . VAL A 1 85 ? -1.024 2.259 8.714 1.00 70.69 85 VAL A N 1
ATOM 654 C CA . VAL A 1 85 ? -2.493 2.289 8.790 1.00 70.69 85 VAL A CA 1
ATOM 655 C C . VAL A 1 85 ? -2.956 2.471 10.232 1.00 70.69 85 VAL A C 1
ATOM 657 O O . VAL A 1 85 ? -3.788 3.333 10.502 1.00 70.69 85 VAL A O 1
ATOM 660 N N . ARG A 1 86 ? -2.378 1.715 11.173 1.00 71.69 86 ARG A N 1
ATOM 661 C CA . ARG A 1 86 ? -2.697 1.814 12.604 1.00 71.69 86 ARG A CA 1
ATOM 662 C C . ARG A 1 86 ? -2.435 3.215 13.155 1.00 71.69 86 ARG A C 1
ATOM 664 O O . ARG A 1 86 ? -3.226 3.697 13.953 1.00 71.69 86 ARG A O 1
ATOM 671 N N . SER A 1 87 ? -1.350 3.866 12.733 1.00 68.12 87 SER A N 1
ATOM 672 C CA . SER A 1 87 ? -1.049 5.246 13.133 1.00 68.12 87 SER A CA 1
ATOM 673 C C . SER A 1 87 ? -1.852 6.292 12.354 1.00 68.12 87 SER A C 1
ATOM 675 O O . SER A 1 87 ? -2.037 7.403 12.837 1.00 68.12 87 SER A O 1
ATOM 677 N N . ALA A 1 88 ? -2.328 5.974 11.144 1.00 63.59 88 ALA A N 1
ATOM 678 C CA . ALA A 1 88 ? -3.192 6.854 10.354 1.00 63.59 88 ALA A CA 1
ATOM 679 C C . ALA A 1 88 ? -4.638 6.893 10.839 1.00 63.59 88 ALA A C 1
ATOM 681 O O . ALA A 1 88 ? -5.297 7.920 10.696 1.00 63.59 88 ALA A O 1
ATOM 682 N N . LEU A 1 89 ? -5.127 5.778 11.371 1.00 63.56 89 LEU A N 1
ATOM 683 C CA . LEU A 1 89 ? -6.509 5.598 11.777 1.00 63.56 89 LEU A CA 1
ATOM 684 C C . LEU A 1 89 ? -6.605 5.649 13.308 1.00 63.56 89 LEU A C 1
ATOM 686 O O . LEU A 1 89 ? -6.697 4.622 13.974 1.00 63.56 89 LEU A O 1
ATOM 690 N N . ASP A 1 90 ? -6.573 6.856 13.872 1.00 53.19 90 ASP A N 1
ATOM 691 C CA . ASP A 1 90 ? -6.720 7.071 15.317 1.00 53.19 90 ASP A CA 1
ATOM 692 C C . ASP A 1 90 ? -8.150 6.734 15.810 1.00 53.19 90 ASP A C 1
ATOM 694 O O . ASP A 1 90 ? -9.104 6.876 15.039 1.00 53.19 90 ASP A O 1
ATOM 698 N N . ALA A 1 91 ? -8.267 6.286 17.077 1.00 45.34 91 ALA A N 1
ATOM 699 C CA . ALA A 1 91 ? -9.417 5.950 17.968 1.00 45.34 91 ALA A CA 1
ATOM 700 C C . ALA A 1 91 ? -10.807 5.523 17.403 1.00 45.34 91 ALA A C 1
ATOM 702 O O . ALA A 1 91 ? -11.495 4.691 17.989 1.00 45.34 91 ALA A O 1
ATOM 703 N N . SER A 1 92 ? -11.266 6.053 16.274 1.00 45.84 92 SER A N 1
ATOM 704 C CA . SER A 1 92 ? -12.513 5.669 15.591 1.00 45.84 92 SER A CA 1
ATOM 705 C C . SER A 1 92 ? -12.453 4.287 14.924 1.00 45.84 92 SER A C 1
ATOM 707 O O . SER A 1 92 ? -13.488 3.676 14.643 1.00 45.84 92 SER A O 1
ATOM 709 N N . TRP A 1 93 ? -11.243 3.786 14.658 1.00 51.81 93 TRP A N 1
ATOM 710 C CA . TRP A 1 93 ? -11.022 2.460 14.083 1.00 51.81 93 TRP A CA 1
ATOM 711 C C . TRP A 1 93 ? -11.076 1.364 15.156 1.00 51.81 93 TRP A C 1
ATOM 713 O O . TRP A 1 93 ? -11.708 0.332 14.934 1.00 51.81 93 TRP A O 1
ATOM 723 N N . SER A 1 94 ? -10.564 1.628 16.367 1.00 44.78 94 SER A N 1
ATOM 724 C CA . SER A 1 94 ? -10.711 0.716 17.512 1.00 44.78 94 SER A CA 1
ATOM 725 C C . SER A 1 94 ? -12.162 0.572 17.978 1.00 44.78 94 SER A C 1
ATOM 727 O O . SER A 1 94 ? -12.507 -0.474 18.506 1.00 44.78 94 SER A O 1
ATOM 729 N N . GLY A 1 95 ? -13.039 1.552 17.730 1.00 44.16 95 GLY A N 1
ATOM 730 C CA . GLY A 1 95 ? -14.470 1.445 18.046 1.00 44.16 95 GLY A CA 1
ATOM 731 C C . GLY A 1 95 ? -15.262 0.496 17.134 1.00 44.16 95 GLY A C 1
ATOM 732 O O . GLY A 1 95 ? -16.178 -0.167 17.607 1.00 44.16 95 GLY A O 1
ATOM 733 N N . ARG A 1 96 ? -14.906 0.390 15.844 1.00 46.84 96 ARG A N 1
ATOM 734 C CA . ARG A 1 96 ? -15.576 -0.518 14.884 1.00 46.84 96 ARG A CA 1
ATOM 735 C C . ARG A 1 96 ? -14.945 -1.906 14.825 1.00 46.84 96 ARG A C 1
ATOM 737 O O . ARG A 1 96 ? -15.646 -2.885 14.624 1.00 46.84 96 ARG A O 1
ATOM 744 N N . VAL A 1 97 ? -13.637 -1.997 15.045 1.00 48.66 97 VAL A N 1
ATOM 745 C CA . VAL A 1 97 ? -12.920 -3.277 15.149 1.00 48.66 97 VAL A CA 1
ATOM 746 C C . VAL A 1 97 ? -13.056 -3.868 16.558 1.00 48.66 97 VAL A C 1
ATOM 748 O O . VAL A 1 97 ? -13.181 -5.075 16.721 1.00 48.66 97 VAL A O 1
ATOM 751 N N . GLY A 1 98 ? -13.094 -3.027 17.594 1.00 43.25 98 GLY A N 1
ATOM 752 C CA . GLY A 1 98 ? -13.265 -3.456 18.983 1.00 43.25 98 GLY A CA 1
ATOM 753 C C . GLY A 1 98 ? -14.645 -4.036 19.291 1.00 43.25 98 GLY A C 1
ATOM 754 O O . GLY A 1 98 ? -14.752 -4.797 20.243 1.00 43.25 98 GLY A O 1
ATOM 755 N N . GLN A 1 99 ? -15.672 -3.750 18.480 1.00 44.66 99 GLN A N 1
ATOM 756 C CA . GLN A 1 99 ? -16.951 -4.469 18.553 1.00 44.66 99 GLN A CA 1
ATOM 757 C C . GLN A 1 99 ? -16.798 -5.933 18.118 1.00 44.66 99 GLN A C 1
ATOM 759 O O . GLN A 1 99 ? -17.282 -6.809 18.822 1.00 44.66 99 GLN A O 1
ATOM 764 N N . SER A 1 100 ? -16.004 -6.215 17.077 1.00 42.44 100 SER A N 1
ATOM 765 C CA . SER A 1 100 ? -15.684 -7.592 16.662 1.00 42.44 100 SER A CA 1
ATOM 766 C C . SER A 1 100 ? -14.938 -8.375 17.749 1.00 42.44 100 SER A C 1
ATOM 768 O O . SER A 1 100 ? -15.188 -9.558 17.922 1.00 42.44 100 SER A O 1
ATOM 770 N N . LEU A 1 101 ? -14.053 -7.724 18.515 1.00 39.03 101 LEU A N 1
ATOM 771 C CA . LEU A 1 101 ? -13.326 -8.365 19.625 1.00 39.03 101 LEU A CA 1
ATOM 772 C C . LEU A 1 101 ? -14.142 -8.455 20.930 1.00 39.03 101 LEU A C 1
ATOM 774 O O . LEU A 1 101 ? -13.774 -9.213 21.827 1.00 39.03 101 LEU A O 1
ATOM 778 N N . ALA A 1 102 ? -15.215 -7.670 21.065 1.00 40.69 102 ALA A N 1
ATOM 779 C CA . ALA A 1 102 ? -16.115 -7.698 22.218 1.00 40.69 102 ALA A CA 1
ATOM 780 C C . ALA A 1 102 ? -17.302 -8.659 22.024 1.00 40.69 102 ALA A C 1
ATOM 782 O O . ALA A 1 102 ? -17.830 -9.153 23.014 1.00 40.69 102 ALA A O 1
ATOM 783 N N . GLU A 1 103 ? -17.698 -8.940 20.780 1.00 37.94 103 GLU A N 1
ATOM 7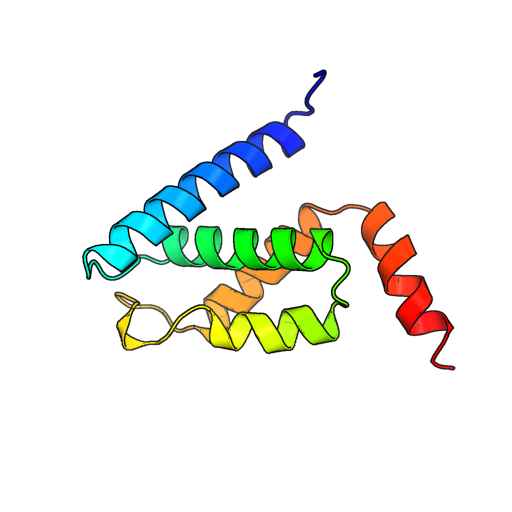84 C CA . GLU A 1 103 ? -18.763 -9.896 20.433 1.00 37.94 103 GLU A CA 1
ATOM 785 C C . GLU A 1 103 ? -18.279 -11.360 20.376 1.00 37.94 103 GLU A C 1
ATOM 787 O O . GLU A 1 103 ? -19.097 -12.273 20.306 1.00 37.94 103 GLU A O 1
ATOM 792 N N . GLU A 1 104 ? -16.967 -11.600 20.478 1.00 38.88 104 GLU A N 1
ATOM 793 C CA . GLU A 1 104 ? -16.335 -12.932 20.485 1.00 38.88 104 GLU A CA 1
ATOM 794 C C . GLU A 1 104 ? -15.856 -13.391 21.885 1.00 38.88 104 GLU A C 1
ATOM 796 O O . GLU A 1 104 ? -14.900 -14.162 22.015 1.00 38.88 104 GLU A O 1
ATOM 801 N N . ARG A 1 105 ? -16.518 -12.933 22.958 1.00 35.06 105 ARG A N 1
ATOM 802 C CA . ARG A 1 105 ? -16.295 -13.407 24.338 1.00 35.06 105 ARG A CA 1
ATOM 803 C C . ARG A 1 105 ? -17.559 -13.900 25.024 1.00 35.06 105 ARG A C 1
ATOM 805 O O . ARG A 1 105 ? -18.577 -13.181 24.977 1.00 35.06 105 ARG A O 1
#

Sequence (105 aa):
MQLTEREKEMLLLTIAADLARRRLARGVKLNDSESIALITFEILEGARSGKTVEQLMEYDTTILKRDQLTKSSLSGLLSLAANTVRSALDASWSGRVGQSLAEER

Secondary structure (DSSP, 8-state):
----HHHHHHHHHHHHHHHHHHHHHTTPPB-HHHHHHHHHHHHHHHHHTT--HHHHHHHHHHH--GGGBSS--HHHHHHHHHHHHHHHS-SHHHHHHHHHHHTT-

Foldseek 3Di:
DPDDPLNVVLVVLQVLLVVLVVCVVVVHADELSSLLSVLLVVLVVCVVVVHAPVRSLVVSLVRDDPSSHDDDDSVVSSVVSVVVNVVSDPPVSCVSNVVVVVVVD

Radius of gyration: 14.6 Å; chains: 1; bounding box: 34×34×42 Å

pLDDT: mean 77.3, std 16.78, range [35.06, 96.81]

InterPro domains:
  IPR002026 Urease, gamma/gamma-beta subunit [PF00547] (1-71)
  IPR036463 Urease, gamma subunit superfamily [G3DSA:3.30.280.10] (1-85)
  IPR036463 Urease, gamma subunit superfamily [SSF54111] (1-72)
  IPR050069 Urease subunit [PTHR33569] (1-72)

Organism: NCBI:txid2704462